Protein AF-A0A060C2S3-F1 (afdb_monomer_lite)

Sequence (58 aa):
PNGLWIAQDTGGAIKGANRFDSFWGAGDAARALAGGMAARGSALLLLPRASVARLTGR

Organism: NCBI:txid310581

Secondary structure (DSSP, 8-state):
-----------TT--STT-------SSHHHHHHHHT------------HHHHHHHHT-

InterPro domains:
  IPR010611 3D domain [PF06725] (2-46)
  IPR026044 Membrane-bound lytic murein transglycosylase A [PTHR30124] (2-49)
  IPR036908 RlpA-like domain superfamily [G3DSA:2.40.40.10] (1-57)
  IPR036908 RlpA-like domain superfamily [SSF50685] (2-51)

pLDDT: mean 92.71, std 7.58, range [54.84, 97.5]

Radius of gyration: 14.9 Å; chains: 1; bounding box: 33×26×39 Å

Foldseek 3Di:
DDDDDDPPDDDPPQDDDFGDQDQQDDDDVSVVVRVPDDDDDGDDDDDDPVVVCVVVVD

Structure (mmCIF, N/CA/C/O backbone):
data_AF-A0A060C2S3-F1
#
_entry.id   AF-A0A060C2S3-F1
#
loop_
_atom_site.group_PDB
_atom_site.id
_atom_site.type_symbol
_atom_site.label_atom_id
_atom_site.label_alt_id
_atom_site.label_comp_id
_atom_site.label_asym_id
_atom_site.label_entity_id
_atom_site.label_seq_id
_atom_site.pdbx_PDB_ins_code
_atom_site.Cartn_x
_atom_site.Cartn_y
_atom_site.Cartn_z
_atom_site.occupancy
_atom_site.B_iso_or_equiv
_atom_site.auth_seq_id
_atom_site.auth_comp_id
_atom_site.auth_asym_id
_atom_site.auth_atom_id
_atom_site.pdbx_PDB_model_num
ATOM 1 N N . PRO A 1 1 ? -2.589 -13.277 -6.380 1.00 54.84 1 PRO A N 1
ATOM 2 C CA . PRO A 1 1 ? -1.595 -13.518 -5.310 1.00 54.84 1 PRO A CA 1
ATOM 3 C C . PRO A 1 1 ? -1.710 -12.449 -4.221 1.00 54.84 1 PRO A C 1
ATOM 5 O O . PRO A 1 1 ? -1.764 -11.264 -4.533 1.00 54.84 1 PRO A O 1
ATOM 8 N N . ASN A 1 2 ? -1.810 -12.887 -2.967 1.00 78.88 2 ASN A N 1
ATOM 9 C CA . ASN A 1 2 ? -1.891 -12.005 -1.805 1.00 78.88 2 ASN A CA 1
ATOM 10 C C . ASN A 1 2 ? -0.474 -11.808 -1.255 1.00 78.88 2 ASN A C 1
ATOM 12 O O . ASN A 1 2 ? 0.267 -12.783 -1.146 1.00 78.88 2 ASN A O 1
ATOM 16 N N . GLY A 1 3 ? -0.102 -10.572 -0.933 1.00 88.44 3 GLY A N 1
ATOM 17 C CA . GLY A 1 3 ? 1.170 -10.251 -0.288 1.00 88.44 3 GLY A CA 1
ATOM 18 C C . GLY A 1 3 ?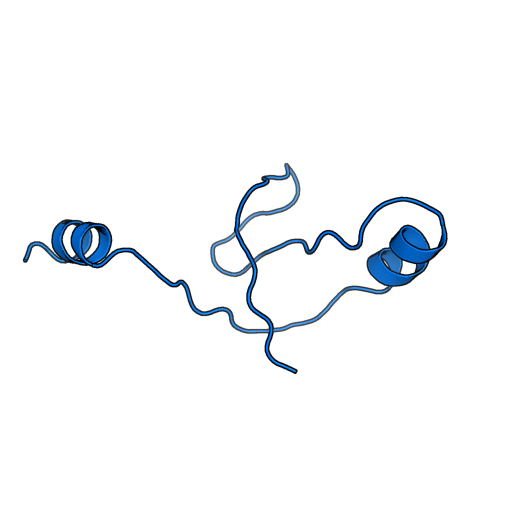 0.947 -9.553 1.049 1.00 88.44 3 GLY A C 1
ATOM 19 O O . GLY A 1 3 ? -0.134 -9.025 1.316 1.00 88.44 3 GLY A O 1
ATOM 20 N N . LEU A 1 4 ? 1.977 -9.570 1.889 1.00 94.38 4 LEU A N 1
ATOM 21 C CA . LEU A 1 4 ? 2.051 -8.768 3.101 1.00 94.38 4 LEU A CA 1
ATOM 22 C C . LEU A 1 4 ? 3.158 -7.736 2.904 1.00 94.38 4 LEU A C 1
ATOM 24 O O . LEU A 1 4 ? 4.272 -8.086 2.524 1.00 94.38 4 LEU A O 1
ATOM 28 N N . TRP A 1 5 ? 2.843 -6.479 3.187 1.00 95.12 5 TRP A N 1
ATOM 29 C CA . TRP A 1 5 ? 3.780 -5.365 3.107 1.00 95.12 5 TRP A CA 1
ATOM 30 C C . TRP A 1 5 ? 3.850 -4.642 4.442 1.00 95.12 5 TRP A C 1
ATOM 32 O O . TRP A 1 5 ? 2.917 -4.700 5.245 1.00 95.12 5 TRP A O 1
ATOM 42 N N . ILE A 1 6 ? 4.944 -3.913 4.637 1.00 96.44 6 ILE A N 1
ATOM 43 C CA . ILE A 1 6 ? 5.079 -2.945 5.718 1.00 96.44 6 ILE A CA 1
ATOM 44 C C . ILE A 1 6 ? 5.002 -1.551 5.096 1.00 96.44 6 ILE A C 1
ATOM 46 O O . ILE A 1 6 ? 5.772 -1.221 4.198 1.00 96.44 6 ILE A O 1
ATOM 50 N N . ALA A 1 7 ? 4.065 -0.732 5.569 1.00 95.81 7 ALA A N 1
ATOM 51 C CA . ALA A 1 7 ? 3.952 0.661 5.153 1.00 95.81 7 ALA A CA 1
ATOM 52 C C . ALA A 1 7 ? 5.051 1.496 5.837 1.00 95.81 7 ALA A C 1
ATOM 54 O O . ALA A 1 7 ? 4.854 1.995 6.942 1.00 95.81 7 ALA A O 1
ATOM 55 N N . GLN A 1 8 ? 6.224 1.580 5.204 1.00 97.19 8 GLN A N 1
ATOM 56 C CA . GLN A 1 8 ? 7.414 2.271 5.728 1.00 97.19 8 GLN A CA 1
ATOM 57 C C . GLN A 1 8 ? 7.759 3.574 5.003 1.00 97.19 8 GLN A C 1
ATOM 59 O O . GLN A 1 8 ? 8.612 4.311 5.486 1.00 97.19 8 GLN A O 1
ATOM 64 N N . ASP A 1 9 ? 7.110 3.859 3.873 1.00 96.62 9 ASP A N 1
ATOM 65 C CA . ASP A 1 9 ? 7.431 5.009 3.030 1.00 96.62 9 ASP A CA 1
ATOM 66 C C . ASP A 1 9 ? 6.174 5.763 2.568 1.00 96.62 9 ASP A C 1
ATOM 68 O O . ASP A 1 9 ? 5.052 5.246 2.627 1.00 96.62 9 ASP A O 1
ATOM 72 N N . THR A 1 10 ? 6.361 7.006 2.122 1.00 96.19 10 THR A N 1
ATOM 73 C CA . THR A 1 10 ? 5.310 7.893 1.613 1.00 96.19 10 THR A CA 1
ATOM 74 C C . THR A 1 10 ? 5.750 8.566 0.314 1.00 96.19 10 THR A C 1
ATOM 76 O O . THR A 1 10 ? 6.933 8.760 0.071 1.00 96.19 10 THR A O 1
ATOM 79 N N . GLY A 1 11 ? 4.797 8.988 -0.522 1.00 95.88 11 GLY A N 1
ATOM 80 C CA . GLY A 1 11 ? 5.109 9.669 -1.780 1.00 95.88 11 GLY A CA 1
ATOM 81 C C . GLY A 1 11 ? 4.104 10.760 -2.125 1.00 95.88 11 GLY A C 1
ATOM 82 O O . GLY A 1 11 ? 2.906 10.636 -1.863 1.00 95.88 11 GLY A O 1
ATOM 83 N N . GLY A 1 12 ? 4.576 11.833 -2.766 1.00 97.31 12 GLY A N 1
ATOM 84 C CA . GLY A 1 12 ? 3.731 12.958 -3.181 1.00 97.31 12 GLY A CA 1
ATOM 85 C C . GLY A 1 12 ? 2.573 12.551 -4.102 1.00 97.31 12 GLY A C 1
ATOM 86 O O . GLY A 1 12 ? 1.489 13.112 -3.989 1.00 97.31 12 GLY A O 1
ATOM 87 N N . ALA A 1 13 ? 2.768 11.535 -4.947 1.00 96.12 13 ALA A N 1
ATOM 88 C CA . ALA A 1 13 ? 1.750 11.013 -5.863 1.00 96.12 13 ALA A CA 1
ATOM 89 C C . ALA A 1 13 ? 0.853 9.914 -5.254 1.00 96.12 13 ALA A C 1
ATOM 91 O O . ALA A 1 13 ? -0.143 9.518 -5.861 1.00 96.12 13 ALA A O 1
ATOM 92 N N . ILE A 1 14 ? 1.181 9.409 -4.060 1.00 95.56 14 ILE A N 1
ATOM 93 C CA . ILE A 1 14 ? 0.435 8.329 -3.405 1.00 95.56 14 ILE A CA 1
ATOM 94 C C . ILE A 1 14 ? -0.618 8.957 -2.494 1.00 95.56 14 ILE A C 1
ATOM 96 O O . ILE A 1 14 ? -0.335 9.360 -1.366 1.00 95.56 14 ILE A O 1
ATOM 100 N N . LYS A 1 15 ? -1.837 9.102 -3.023 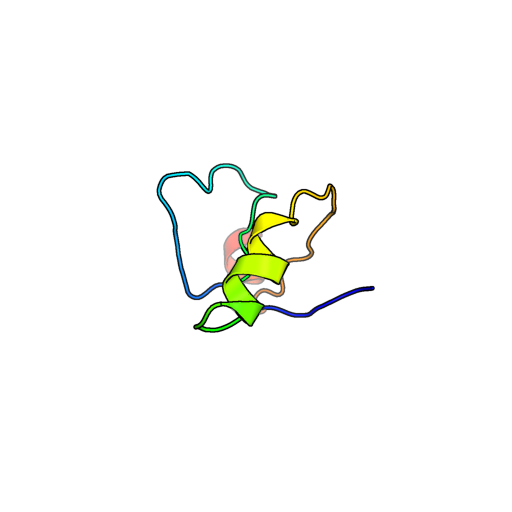1.00 94.56 15 LYS A N 1
ATOM 101 C CA . LYS A 1 15 ? -2.973 9.754 -2.355 1.00 94.56 15 LYS A CA 1
ATOM 102 C C . LYS A 1 15 ? -4.206 8.845 -2.334 1.00 94.56 15 LYS A C 1
ATOM 104 O O . LYS A 1 15 ? -4.445 8.102 -3.284 1.00 94.56 15 LYS A O 1
ATOM 109 N N . GLY A 1 16 ? -5.014 8.966 -1.277 1.00 93.19 16 GLY A N 1
ATOM 110 C CA . GLY A 1 16 ? -6.246 8.192 -1.062 1.00 93.19 16 GLY A CA 1
ATOM 111 C C . GLY A 1 16 ? -6.054 6.956 -0.173 1.00 93.19 16 GLY A C 1
ATOM 112 O O . GLY A 1 16 ? -4.949 6.445 -0.037 1.00 93.19 16 GLY A O 1
ATOM 113 N N . ALA A 1 17 ? -7.138 6.477 0.448 1.00 91.25 17 ALA A N 1
ATOM 114 C CA . ALA A 1 17 ? -7.084 5.441 1.490 1.00 91.25 17 ALA A CA 1
ATOM 115 C C . ALA A 1 17 ? -6.666 4.040 0.994 1.00 91.25 17 ALA A C 1
ATOM 117 O O . ALA A 1 17 ? -6.069 3.282 1.747 1.00 91.25 17 ALA A O 1
ATOM 118 N N . ASN A 1 18 ? -6.963 3.691 -0.262 1.00 92.88 18 ASN A N 1
ATOM 119 C CA . ASN A 1 18 ? -6.635 2.389 -0.863 1.00 92.88 18 ASN A CA 1
ATOM 120 C C . ASN A 1 18 ? -5.659 2.566 -2.040 1.00 92.88 18 ASN A C 1
ATOM 122 O O . ASN A 1 18 ? -5.916 2.123 -3.161 1.00 92.88 18 ASN A O 1
ATOM 126 N N . ARG A 1 19 ? -4.562 3.289 -1.794 1.00 94.94 19 ARG A N 1
ATOM 127 C CA . ARG A 1 19 ? -3.483 3.523 -2.758 1.00 94.94 19 ARG A CA 1
ATOM 128 C C . ARG A 1 19 ? -2.147 3.241 -2.086 1.00 94.94 19 ARG A C 1
ATOM 130 O O . ARG A 1 19 ? -1.837 3.828 -1.058 1.00 94.94 19 ARG A O 1
ATOM 137 N N . PHE A 1 20 ? -1.356 2.368 -2.692 1.00 93.06 20 PHE A N 1
ATOM 138 C CA . PHE A 1 20 ? -0.010 2.039 -2.241 1.00 93.06 20 PHE A CA 1
ATOM 139 C C . PHE A 1 20 ? 0.940 1.960 -3.432 1.00 93.06 20 PHE A C 1
ATOM 141 O O . PHE A 1 20 ? 0.503 1.817 -4.581 1.00 93.06 20 PHE A O 1
ATOM 148 N N . ASP A 1 21 ? 2.225 2.072 -3.123 1.00 94.44 21 ASP A N 1
ATOM 149 C CA . ASP A 1 21 ? 3.330 1.824 -4.035 1.00 94.44 21 ASP A CA 1
ATOM 150 C C . ASP A 1 21 ? 4.182 0.690 -3.461 1.00 94.44 21 ASP A C 1
ATOM 152 O O . ASP A 1 21 ? 4.362 0.598 -2.243 1.00 94.44 21 ASP A O 1
ATOM 156 N N . SER A 1 22 ? 4.639 -0.214 -4.318 1.00 93.00 22 SER A N 1
ATOM 157 C CA . SER A 1 22 ? 5.419 -1.378 -3.902 1.00 93.00 22 SER A CA 1
ATOM 158 C C . SER A 1 22 ? 6.854 -1.203 -4.359 1.00 93.00 22 SER A C 1
ATOM 160 O O . SER A 1 22 ? 7.124 -1.102 -5.550 1.00 93.00 22 SER A O 1
ATOM 162 N N . PHE A 1 23 ? 7.782 -1.214 -3.408 1.00 94.50 23 PHE A N 1
ATOM 163 C CA . PHE A 1 23 ? 9.205 -1.174 -3.703 1.00 94.50 23 PHE A CA 1
ATOM 164 C C . PHE A 1 23 ? 9.716 -2.560 -4.126 1.00 94.50 23 PHE A C 1
ATOM 166 O O . PHE A 1 23 ? 9.508 -3.542 -3.414 1.00 94.50 23 PHE A O 1
ATOM 173 N N . TRP A 1 24 ? 10.410 -2.630 -5.266 1.00 94.50 24 TRP A N 1
ATOM 174 C CA . TRP A 1 24 ? 10.919 -3.881 -5.861 1.00 94.50 24 TRP A CA 1
ATOM 175 C C . TRP A 1 24 ? 12.434 -4.065 -5.748 1.00 94.50 24 TRP A C 1
ATOM 177 O O . TRP A 1 24 ? 12.987 -4.986 -6.345 1.00 94.50 24 TRP A O 1
ATOM 187 N N . GLY A 1 25 ? 13.117 -3.210 -4.987 1.00 95.12 25 GLY A N 1
ATOM 188 C CA . GLY A 1 25 ? 14.577 -3.187 -4.924 1.00 95.12 25 GLY A CA 1
ATOM 189 C C . GLY A 1 25 ? 15.188 -2.123 -5.836 1.00 95.12 25 GLY A C 1
ATOM 190 O O . GLY A 1 25 ? 14.503 -1.236 -6.342 1.00 95.12 25 GLY A O 1
ATOM 191 N N . ALA A 1 26 ? 16.503 -2.207 -6.025 1.00 96.31 26 ALA A N 1
ATOM 192 C CA . ALA A 1 26 ? 17.279 -1.276 -6.838 1.00 96.31 26 ALA A CA 1
ATOM 193 C C . ALA A 1 26 ? 17.845 -1.958 -8.096 1.00 96.31 26 ALA A C 1
ATOM 195 O O . ALA A 1 26 ? 18.011 -3.177 -8.135 1.00 96.31 26 ALA A O 1
ATOM 196 N N . GLY A 1 27 ? 18.173 -1.153 -9.109 1.00 97.38 27 GLY A N 1
ATOM 197 C CA . GLY A 1 27 ? 18.757 -1.609 -10.374 1.00 97.38 27 GLY A CA 1
ATOM 198 C C . GLY A 1 27 ? 17.740 -1.809 -11.500 1.00 97.38 27 GLY A C 1
ATOM 199 O O . GLY A 1 27 ? 16.527 -1.678 -11.317 1.00 97.38 27 GLY A O 1
ATOM 200 N N . ASP A 1 28 ? 18.251 -2.122 -12.690 1.00 97.50 28 ASP A N 1
ATOM 201 C CA . ASP A 1 28 ? 17.461 -2.128 -13.928 1.00 97.50 28 ASP A CA 1
ATOM 202 C C . ASP A 1 28 ? 16.347 -3.177 -13.928 1.00 97.50 28 ASP A C 1
ATOM 204 O O . ASP A 1 28 ? 15.253 -2.918 -14.426 1.00 97.50 28 ASP A O 1
ATOM 208 N N . ALA A 1 29 ? 16.583 -4.332 -13.300 1.00 96.38 29 ALA A N 1
ATOM 209 C CA . ALA A 1 29 ? 15.570 -5.373 -13.161 1.00 96.38 29 ALA A CA 1
ATOM 210 C C . ALA A 1 29 ? 14.379 -4.903 -12.308 1.00 96.38 29 ALA A C 1
ATOM 212 O O . ALA A 1 29 ? 13.227 -5.060 -12.713 1.00 96.38 29 ALA A O 1
ATOM 213 N N . ALA A 1 30 ? 14.645 -4.269 -11.159 1.00 96.56 30 ALA A N 1
ATOM 214 C CA . ALA A 1 30 ? 13.599 -3.728 -10.293 1.00 96.56 30 ALA A CA 1
ATOM 215 C C . ALA A 1 30 ? 12.817 -2.612 -10.998 1.00 96.56 30 ALA A C 1
ATOM 217 O O . ALA A 1 30 ? 11.589 -2.585 -10.939 1.00 96.56 30 ALA A O 1
ATOM 218 N N . ARG A 1 31 ? 13.5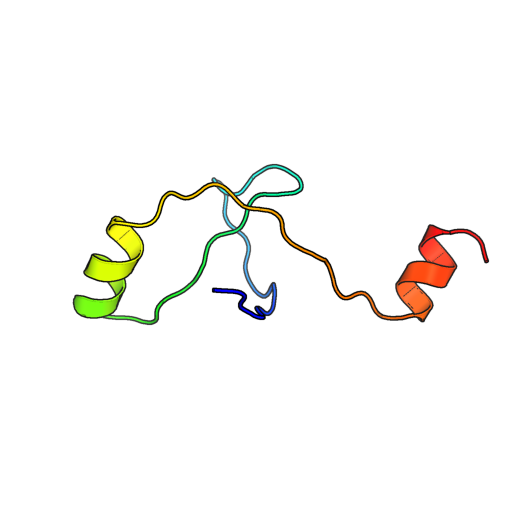17 -1.739 -11.735 1.00 94.94 31 ARG A N 1
ATOM 219 C CA . ARG A 1 31 ? 12.894 -0.690 -12.552 1.00 94.94 31 ARG A CA 1
ATOM 220 C C . ARG A 1 31 ? 11.983 -1.270 -13.634 1.00 94.94 31 ARG A C 1
ATOM 222 O O . ARG A 1 31 ? 10.876 -0.765 -13.814 1.00 94.94 31 ARG A O 1
ATOM 229 N N . ALA A 1 32 ? 12.436 -2.296 -14.353 1.00 95.62 32 ALA A N 1
ATOM 230 C CA . ALA A 1 32 ? 11.657 -2.932 -15.413 1.00 95.62 32 ALA A CA 1
ATOM 231 C C . ALA A 1 32 ? 10.377 -3.580 -14.864 1.00 95.62 32 ALA A C 1
ATOM 233 O O . ALA A 1 32 ? 9.309 -3.415 -15.450 1.00 95.62 32 ALA A O 1
ATOM 234 N N . LEU A 1 33 ? 10.468 -4.253 -13.711 1.00 93.38 33 LEU A N 1
ATOM 235 C CA . LEU A 1 33 ? 9.309 -4.838 -13.034 1.00 93.38 33 LEU A CA 1
ATOM 236 C C . LEU A 1 33 ? 8.343 -3.759 -12.525 1.00 93.38 33 LEU A C 1
ATOM 238 O O . LEU A 1 33 ? 7.154 -3.808 -12.837 1.00 93.38 33 LEU A O 1
ATOM 242 N N . ALA A 1 34 ? 8.848 -2.760 -11.796 1.00 94.06 34 ALA A N 1
ATOM 243 C CA . ALA A 1 34 ? 8.035 -1.689 -11.221 1.00 94.06 34 ALA A CA 1
ATOM 244 C C . ALA A 1 34 ? 7.342 -0.832 -12.294 1.00 94.06 34 ALA A C 1
ATOM 246 O O . ALA A 1 34 ? 6.184 -0.455 -12.131 1.00 94.06 34 ALA A O 1
ATOM 247 N N . GLY A 1 35 ? 8.014 -0.564 -13.419 1.00 92.12 35 GLY A N 1
ATOM 248 C CA . GLY A 1 35 ? 7.464 0.248 -14.509 1.00 92.12 35 GLY A CA 1
ATOM 249 C C . GLY A 1 35 ? 6.201 -0.338 -15.151 1.00 92.12 35 GLY A C 1
ATOM 250 O O . GLY A 1 35 ? 5.382 0.411 -15.676 1.00 92.12 35 GLY A O 1
ATOM 251 N N . GLY A 1 36 ? 6.012 -1.659 -15.077 1.00 91.62 36 GLY A N 1
ATOM 252 C CA . GLY A 1 36 ? 4.810 -2.334 -15.572 1.00 91.62 36 GLY A CA 1
ATOM 253 C C . GLY A 1 36 ? 3.632 -2.334 -14.594 1.00 91.62 36 GLY A C 1
ATOM 254 O O . GLY A 1 36 ? 2.567 -2.862 -14.919 1.00 91.62 36 GLY A O 1
ATOM 255 N N . MET A 1 37 ? 3.790 -1.793 -13.384 1.00 91.75 37 MET A N 1
ATOM 256 C CA . MET A 1 37 ? 2.797 -1.975 -12.331 1.00 91.75 37 MET A CA 1
ATOM 257 C C . MET A 1 37 ? 1.709 -0.910 -12.330 1.00 91.75 37 MET A C 1
ATOM 259 O O . MET A 1 37 ? 1.870 0.199 -11.827 1.00 91.75 37 MET A O 1
ATOM 263 N N . ALA A 1 38 ? 0.532 -1.321 -12.783 1.00 93.00 38 ALA A N 1
ATOM 264 C CA . ALA A 1 38 ? -0.719 -0.628 -12.532 1.00 93.00 38 ALA A CA 1
ATOM 265 C C . ALA A 1 38 ? -1.834 -1.667 -12.402 1.00 93.00 38 ALA A C 1
ATOM 267 O O . ALA A 1 38 ? -2.249 -2.281 -13.382 1.00 93.00 38 ALA A O 1
ATOM 268 N N . ALA A 1 39 ? -2.318 -1.883 -11.182 1.00 90.81 39 ALA A N 1
ATOM 269 C CA . ALA A 1 39 ? -3.359 -2.865 -10.910 1.00 90.81 39 ALA A CA 1
ATOM 270 C C . ALA A 1 39 ? -4.404 -2.306 -9.946 1.00 90.81 39 ALA A C 1
ATOM 272 O O . ALA A 1 39 ? -4.121 -1.440 -9.117 1.00 90.81 39 ALA A O 1
ATOM 273 N N . ARG A 1 40 ? -5.629 -2.826 -10.054 1.00 92.44 40 ARG A N 1
ATOM 274 C CA . ARG A 1 40 ? -6.693 -2.598 -9.072 1.00 92.44 40 ARG A CA 1
ATOM 275 C C . ARG A 1 40 ? -6.652 -3.710 -8.031 1.00 92.44 40 ARG A C 1
ATOM 277 O O . ARG A 1 40 ? -6.408 -4.864 -8.370 1.00 92.44 40 ARG A O 1
ATOM 284 N N . GLY A 1 41 ? -6.935 -3.364 -6.782 1.00 90.19 41 GLY A N 1
ATOM 285 C CA . GLY A 1 41 ? -6.983 -4.328 -5.692 1.00 90.19 41 GLY A CA 1
ATOM 286 C C . GLY A 1 41 ? -7.544 -3.727 -4.412 1.00 90.19 41 GLY A C 1
ATOM 287 O O . GLY A 1 41 ? -7.770 -2.518 -4.319 1.00 90.19 41 GLY A O 1
ATOM 288 N N . SER A 1 42 ? -7.754 -4.592 -3.428 1.00 91.69 42 SER A N 1
ATOM 289 C CA . SER A 1 42 ? -8.149 -4.222 -2.072 1.00 91.69 42 SER A CA 1
ATOM 290 C C . SER A 1 42 ? -7.048 -4.640 -1.110 1.00 91.69 42 SER A C 1
ATOM 292 O O . SER A 1 42 ? -6.514 -5.743 -1.224 1.00 91.69 42 SER A O 1
ATOM 294 N N . ALA A 1 43 ? -6.728 -3.764 -0.165 1.00 92.19 43 ALA A N 1
ATOM 295 C CA . ALA A 1 43 ? -5.814 -4.064 0.924 1.00 92.19 43 ALA A CA 1
ATOM 296 C C . ALA A 1 43 ? -6.583 -4.230 2.240 1.00 92.19 43 ALA A C 1
ATOM 298 O O . ALA A 1 43 ? -7.599 -3.576 2.474 1.00 92.19 43 ALA A O 1
ATOM 299 N N . LEU A 1 44 ? -6.064 -5.091 3.113 1.00 93.94 44 LEU A N 1
ATOM 300 C CA . LEU A 1 44 ? -6.451 -5.143 4.518 1.00 93.94 44 LEU A CA 1
ATOM 301 C C . LEU A 1 44 ? 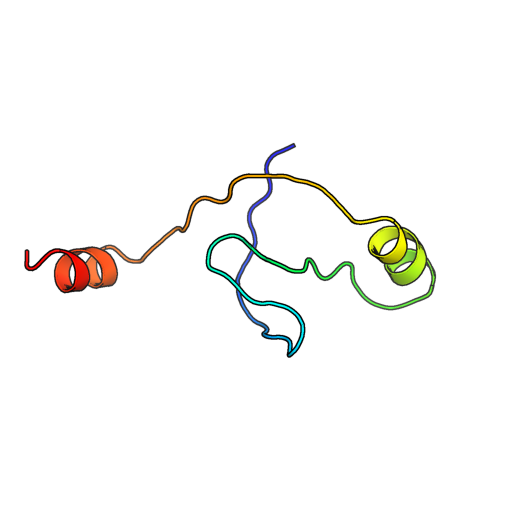-5.355 -4.479 5.345 1.00 93.94 44 LEU A C 1
ATOM 303 O O . LEU A 1 44 ? -4.170 -4.689 5.086 1.00 93.94 44 LEU A O 1
ATOM 307 N N . LEU A 1 45 ? -5.752 -3.707 6.355 1.00 94.12 45 LEU A N 1
ATOM 308 C CA . LEU A 1 45 ? -4.817 -3.100 7.294 1.00 94.12 45 LEU A CA 1
ATOM 309 C C . LEU A 1 45 ? -4.741 -3.944 8.566 1.00 94.12 45 LEU A C 1
ATOM 311 O O . LEU A 1 45 ? -5.742 -4.137 9.255 1.00 94.12 45 LEU A O 1
ATOM 315 N N . LEU A 1 46 ? -3.542 -4.422 8.892 1.00 95.88 46 LEU A N 1
ATOM 316 C CA . LEU A 1 46 ? -3.275 -5.069 10.171 1.00 95.88 46 LEU A CA 1
ATOM 317 C C . LEU A 1 46 ? -2.902 -3.994 11.190 1.00 95.88 46 LEU A C 1
ATOM 319 O O . LEU A 1 46 ? -1.834 -3.391 11.113 1.00 95.88 46 LEU A O 1
ATOM 323 N N . LEU A 1 47 ? -3.805 -3.738 12.134 1.00 95.94 47 LEU A N 1
ATOM 324 C CA . LEU A 1 47 ? -3.610 -2.749 13.188 1.00 95.94 47 LEU A CA 1
ATOM 325 C C . LEU A 1 47 ? -3.310 -3.425 14.530 1.00 95.94 47 LEU A C 1
ATOM 327 O O . LEU A 1 47 ? -3.926 -4.443 14.856 1.00 95.94 47 LEU A O 1
ATOM 331 N N . PRO A 1 48 ? -2.442 -2.830 15.369 1.00 96.81 48 PRO A N 1
ATOM 332 C CA . PRO A 1 48 ? -2.337 -3.231 16.763 1.00 96.81 48 PRO A CA 1
ATOM 333 C C . PRO A 1 48 ? -3.699 -3.144 17.460 1.00 96.81 48 PRO A C 1
ATOM 335 O O . PRO A 1 48 ? -4.439 -2.175 17.277 1.00 96.81 48 PRO A O 1
ATOM 338 N N . ARG A 1 49 ? -4.007 -4.117 18.327 1.00 95.69 49 ARG A N 1
ATOM 339 C CA . ARG A 1 49 ? -5.290 -4.171 19.055 1.00 95.69 49 ARG A CA 1
ATOM 340 C C . ARG A 1 49 ? -5.584 -2.881 19.823 1.00 95.69 49 ARG A C 1
ATOM 342 O O . ARG A 1 49 ? -6.706 -2.394 19.785 1.00 95.69 49 ARG A O 1
ATOM 349 N N . ALA A 1 50 ? -4.565 -2.297 20.456 1.00 96.19 50 ALA A N 1
ATOM 350 C CA . ALA A 1 50 ? -4.693 -1.031 21.177 1.00 96.19 50 ALA A CA 1
ATOM 351 C C . ALA A 1 50 ? -5.068 0.147 20.258 1.00 96.19 50 ALA A C 1
ATOM 353 O O . ALA A 1 50 ? -5.818 1.029 20.666 1.00 96.19 50 ALA A O 1
ATOM 354 N N . SER A 1 51 ? -4.587 0.161 19.010 1.00 95.88 51 SER A N 1
ATOM 355 C CA . SER A 1 51 ? -4.971 1.182 18.030 1.00 95.88 51 SER A CA 1
ATOM 356 C C . SER A 1 51 ? -6.445 1.058 17.650 1.00 95.88 51 SER A C 1
ATOM 358 O O . SER A 1 51 ? -7.130 2.072 17.553 1.00 95.88 51 SER A O 1
ATOM 360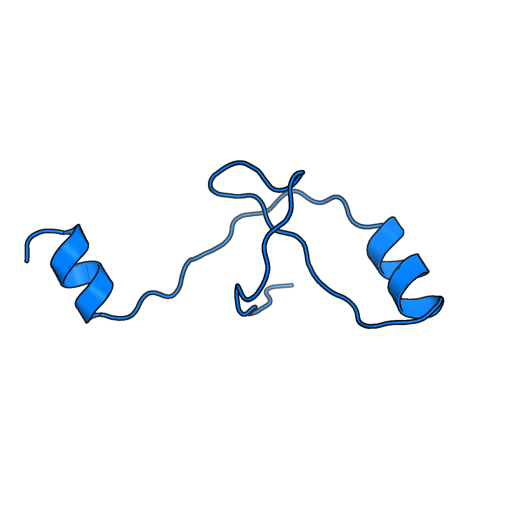 N N . VAL A 1 52 ? -6.943 -0.173 17.494 1.00 95.88 52 VAL A N 1
ATOM 361 C CA . VAL A 1 52 ? -8.365 -0.434 17.214 1.00 95.88 52 VAL A CA 1
ATOM 362 C C . VAL A 1 52 ? -9.249 -0.055 18.404 1.00 95.88 52 VAL A C 1
ATOM 364 O O . VAL A 1 52 ? -10.274 0.591 18.208 1.00 95.88 52 VAL A O 1
ATOM 367 N N . ALA A 1 53 ? -8.847 -0.401 19.630 1.00 95.88 53 ALA A N 1
ATOM 368 C CA . ALA A 1 53 ? -9.557 -0.020 20.855 1.00 95.88 53 ALA A CA 1
ATOM 369 C C . ALA A 1 53 ? -9.770 1.507 20.917 1.00 95.88 53 ALA A C 1
ATOM 371 O O . ALA A 1 53 ? -10.905 1.984 20.911 1.00 95.88 53 ALA A O 1
ATOM 372 N N . ARG A 1 54 ? -8.681 2.280 20.763 1.00 94.88 54 ARG A N 1
ATOM 373 C CA . ARG A 1 54 ? -8.738 3.752 20.696 1.00 94.88 54 ARG A CA 1
ATOM 374 C C . ARG A 1 54 ? -9.639 4.279 19.579 1.00 94.88 54 ARG A C 1
ATOM 376 O O . ARG A 1 54 ? -10.387 5.219 19.810 1.00 94.88 54 ARG A O 1
ATOM 383 N N . LEU A 1 55 ? -9.562 3.701 18.378 1.00 94.06 55 LEU A N 1
ATOM 384 C CA . LEU A 1 55 ? -10.358 4.14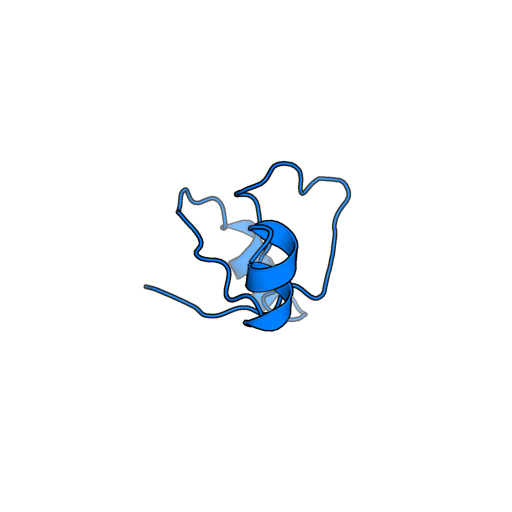9 17.230 1.00 94.06 55 LEU A CA 1
ATOM 385 C C . LEU A 1 55 ? -11.861 3.888 17.419 1.00 94.06 55 LEU A C 1
ATOM 387 O O . LEU A 1 55 ? -12.683 4.649 16.922 1.00 94.06 55 LEU A O 1
ATOM 391 N N . THR A 1 56 ? -12.214 2.806 18.116 1.00 94.75 56 THR A N 1
ATOM 392 C CA . THR A 1 56 ? -13.607 2.360 18.292 1.00 94.75 56 THR A CA 1
ATOM 393 C C . THR A 1 56 ? -14.250 2.840 19.596 1.00 94.75 56 THR A C 1
ATOM 395 O O . THR A 1 56 ? -15.422 2.552 19.824 1.00 94.75 56 THR A O 1
ATOM 398 N N . GLY A 1 57 ? -13.515 3.579 20.438 1.00 81.06 57 GLY A N 1
ATOM 399 C CA . GLY A 1 57 ? -14.006 4.069 21.730 1.00 81.06 57 GLY A CA 1
ATOM 400 C C . GLY A 1 57 ? -14.318 2.953 22.734 1.00 81.06 57 GLY A C 1
ATOM 401 O O . GLY A 1 57 ? -15.174 3.141 23.597 1.00 81.06 57 GLY A O 1
ATOM 402 N N . ARG A 1 58 ? -13.664 1.795 22.592 1.00 58.34 58 ARG A N 1
ATOM 403 C CA . ARG A 1 58 ? -13.733 0.657 23.518 1.00 58.34 58 ARG A CA 1
ATOM 404 C C . ARG A 1 58 ? -12.447 0.519 24.315 1.00 58.34 58 ARG A C 1
ATOM 406 O O . ARG A 1 58 ? -11.366 0.754 23.729 1.00 58.34 58 ARG A O 1
#